Protein AF-A0AB37I4F8-F1 (afdb_monomer)

Organism: NCBI:txid1750

Nearest PDB structures (foldseek):
  7q3e-assembly1_A  TM=6.283E-01  e=2.398E+00  Mus musculus
  3blz-assembly1_D  TM=4.362E-01  e=8.608E-01  Shewanella baltica OS155
  3doa-assembly1_A  TM=5.244E-01  e=3.375E+00  Staphylococcus aureus subsp. aureus Mu50
  5yvf-assembly3_C  TM=4.827E-01  e=5.321E+00  Arabidopsis thaliana
  1fr5-assembly1_B  TM=3.998E-01  e=8.882E+00  Enterobacteria phage fr

Foldseek 3Di:
DDPPVVVVCVVCCVFWDQDPPPSWTPQQSVVVVCCVPPVCVQFVPKDWPQWDDQQNFIKTKIWGWDADPVRWIKTKMWIWTQDPNDIDIDMFIPDTNDPDTDVVSVVVSVVHHDDPDPPPPDPPPPPDDPDDD

Solvent-accessible surface area (backbone atoms only — not comparable to full-atom values): 8006 Å² total; per-residue (Å²): 135,81,75,67,66,62,60,70,51,51,81,40,54,92,74,36,59,55,41,92,87,75,63,44,62,46,43,58,53,40,43,54,52,39,36,76,64,47,35,38,72,78,20,78,68,37,41,79,67,53,70,52,65,44,51,84,40,64,25,14,32,33,36,30,55,49,68,48,98,86,68,50,33,23,21,32,39,43,36,38,33,65,55,95,94,39,82,44,82,48,78,48,65,21,57,85,65,30,83,56,55,56,66,69,65,62,54,48,47,74,65,41,72,82,68,95,63,77,77,83,78,69,75,69,78,65,87,80,65,100,68,83,129

pLDDT: mean 81.34, std 18.83, range [36.22, 98.06]

Radius of gyration: 17.97 Å; Cα contacts (8 Å, |Δi|>4): 193; chains: 1; bounding box: 47×45×39 Å

Mean predicted aligned error: 9.83 Å

Sequence (133 aa):
MDFLEGDALRKYSNHVKFDPYTGKLDVEAYMSVWVSQEGVRQYPDTEFLGSRYLGGELAAGASFTRKTDKGVSHACQWWIVWRDDIRWDFELCSAPDASVIAPELIAALDTVTWVDVPPSFRCSPALSSDINC

Secondary structure (DSSP, 8-state):
--THHHHHHHTTTTT--B-TTT--B-HHHHHHHHIIIIIHHH-TT-EEEEEEEETTEEEEEEEEEEE-TTS-EEEEEEEEEEETTEEEEEEEE-STT-SS--HHHHHHGGG----SS---------SS-----

Structure (mmCIF, N/CA/C/O backbone):
data_AF-A0AB37I4F8-F1
#
_entry.id   AF-A0AB37I4F8-F1
#
loop_
_atom_site.group_PDB
_atom_site.id
_atom_site.type_symbol
_atom_site.label_atom_id
_atom_site.label_alt_id
_atom_site.label_comp_id
_atom_site.label_asym_id
_atom_site.label_entity_id
_atom_site.label_seq_id
_atom_site.pdbx_PDB_ins_code
_atom_site.Cartn_x
_atom_site.Cartn_y
_atom_site.Cartn_z
_atom_site.occupancy
_atom_site.B_iso_or_equiv
_atom_site.auth_seq_id
_atom_site.auth_comp_id
_atom_site.auth_asym_id
_atom_site.auth_atom_id
_atom_site.pdbx_PDB_model_num
ATOM 1 N N . MET A 1 1 ? -3.502 9.638 -26.308 1.00 36.47 1 MET A N 1
ATOM 2 C CA . MET A 1 1 ? -2.610 9.763 -25.138 1.00 36.47 1 MET A CA 1
ATOM 3 C C . MET A 1 1 ? -3.294 10.744 -24.218 1.00 36.47 1 MET A C 1
ATOM 5 O O . MET A 1 1 ? -3.172 11.944 -24.432 1.00 36.47 1 MET A O 1
ATOM 9 N N . ASP A 1 2 ? -4.131 10.235 -23.320 1.00 36.22 2 ASP A N 1
ATOM 10 C CA . ASP A 1 2 ? -4.940 11.095 -22.464 1.00 36.22 2 ASP A CA 1
ATOM 11 C C . ASP A 1 2 ? -4.114 11.582 -21.275 1.00 36.22 2 ASP A C 1
ATOM 13 O O . ASP A 1 2 ? -3.504 10.819 -20.534 1.00 36.22 2 ASP A O 1
ATOM 17 N N . PHE A 1 3 ? -4.097 12.903 -21.152 1.00 37.84 3 PHE A N 1
ATOM 18 C CA . PHE A 1 3 ? -3.298 13.765 -20.284 1.00 37.84 3 PHE A CA 1
ATOM 19 C C . PHE A 1 3 ? -3.650 13.682 -18.780 1.00 37.84 3 PHE A C 1
ATOM 21 O O . PHE A 1 3 ? -3.289 14.576 -18.018 1.00 37.84 3 PHE A O 1
ATOM 28 N N . LEU A 1 4 ? -4.371 12.649 -18.331 1.00 36.69 4 LEU A N 1
ATOM 29 C CA . LEU A 1 4 ? -5.009 12.633 -17.006 1.00 36.69 4 LEU A CA 1
ATOM 30 C C . LEU A 1 4 ? -4.139 12.050 -15.875 1.00 36.69 4 LEU A C 1
ATOM 32 O O . LEU A 1 4 ? -4.335 12.426 -14.722 1.00 36.69 4 LEU A O 1
ATOM 36 N N . GLU A 1 5 ? -3.131 11.222 -16.165 1.00 47.97 5 GLU A N 1
ATOM 37 C CA . GLU A 1 5 ? -2.198 10.726 -15.129 1.00 47.97 5 GLU A CA 1
ATOM 38 C C . GLU A 1 5 ? -1.084 11.727 -14.792 1.00 47.97 5 GLU A C 1
ATOM 40 O O . GLU A 1 5 ? -0.607 11.783 -13.655 1.00 47.97 5 GLU A O 1
ATOM 45 N N . GLY A 1 6 ? -0.732 12.589 -15.752 1.00 46.12 6 GLY A N 1
ATOM 46 C CA . GLY A 1 6 ? 0.254 13.650 -15.556 1.00 46.12 6 GLY A CA 1
ATOM 47 C C . GLY A 1 6 ? -0.162 14.652 -14.478 1.00 46.12 6 GLY A C 1
ATOM 48 O O . GLY A 1 6 ? 0.672 15.049 -13.671 1.00 46.12 6 GLY A O 1
ATOM 49 N N . ASP A 1 7 ? -1.444 15.025 -14.403 1.00 47.62 7 ASP A N 1
ATOM 50 C CA . ASP A 1 7 ? -1.921 16.045 -13.458 1.00 47.62 7 ASP A CA 1
ATOM 51 C C . ASP A 1 7 ? -2.076 15.533 -12.013 1.00 47.62 7 ASP A C 1
ATOM 53 O O . ASP A 1 7 ? -1.831 16.292 -11.072 1.00 47.62 7 ASP A O 1
ATOM 57 N N . ALA A 1 8 ? -2.399 14.251 -11.800 1.00 51.81 8 ALA A N 1
ATOM 58 C CA . ALA A 1 8 ? -2.496 13.681 -10.450 1.00 51.81 8 ALA A CA 1
ATOM 59 C C . ALA A 1 8 ? -1.118 13.566 -9.772 1.00 51.81 8 ALA A C 1
ATOM 61 O O . ALA A 1 8 ? -0.977 13.849 -8.581 1.00 51.81 8 ALA A O 1
ATOM 62 N N . LEU A 1 9 ? -0.083 13.212 -10.542 1.00 52.41 9 LEU A N 1
ATOM 63 C CA . LEU A 1 9 ? 1.298 13.124 -10.056 1.00 52.41 9 LEU A CA 1
ATOM 64 C C . LEU A 1 9 ? 1.992 14.492 -10.016 1.00 52.41 9 LEU A C 1
ATOM 66 O O . LEU A 1 9 ? 2.908 14.694 -9.216 1.00 52.41 9 LEU A O 1
ATOM 70 N N . ARG A 1 10 ? 1.521 15.472 -10.801 1.00 52.47 10 ARG A N 1
ATOM 71 C CA . ARG A 1 10 ? 2.040 16.850 -10.802 1.00 52.47 10 ARG A CA 1
ATOM 72 C C . ARG A 1 10 ? 1.927 17.539 -9.445 1.00 52.47 10 ARG A C 1
ATOM 74 O O . ARG A 1 10 ? 2.776 18.365 -9.122 1.00 52.47 10 ARG A O 1
ATOM 81 N N . LYS A 1 11 ? 0.953 17.170 -8.606 1.00 55.28 11 LYS A N 1
ATOM 82 C CA . LYS A 1 11 ? 0.870 17.659 -7.217 1.00 55.28 11 LYS A CA 1
ATOM 83 C C . LYS A 1 11 ? 2.138 17.341 -6.409 1.00 55.28 11 LYS A C 1
ATOM 85 O O . LYS A 1 11 ? 2.509 18.118 -5.533 1.00 55.28 11 LYS A O 1
ATOM 90 N N . TYR A 1 12 ? 2.833 16.257 -6.751 1.00 54.84 12 TYR A N 1
ATOM 91 C CA . TYR A 1 12 ? 4.066 15.828 -6.099 1.00 54.84 12 TYR A CA 1
ATOM 92 C C . TYR A 1 12 ? 5.321 16.077 -6.933 1.00 54.84 12 TYR A C 1
ATOM 94 O O . TYR A 1 12 ? 6.398 15.699 -6.490 1.00 54.84 12 TYR A O 1
ATOM 102 N N . SER A 1 13 ? 5.246 16.744 -8.092 1.00 56.97 13 SER A N 1
ATOM 103 C CA . SER A 1 13 ? 6.395 16.900 -9.007 1.00 56.97 13 SER A CA 1
ATOM 104 C C . SER A 1 13 ? 7.602 17.619 -8.392 1.00 56.97 13 SER A C 1
ATOM 106 O O . SER A 1 13 ? 8.721 17.493 -8.881 1.00 56.97 13 SER A O 1
ATOM 108 N N . ASN A 1 14 ? 7.388 18.387 -7.319 1.00 56.16 14 ASN A N 1
ATOM 109 C CA . ASN A 1 14 ? 8.457 19.061 -6.577 1.00 56.16 14 ASN A CA 1
ATOM 110 C C . ASN A 1 14 ? 9.155 18.144 -5.554 1.00 56.16 14 ASN A C 1
ATOM 112 O O . ASN A 1 14 ? 10.213 18.501 -5.039 1.00 56.16 14 ASN A O 1
ATOM 116 N N . HIS A 1 15 ? 8.569 16.985 -5.251 1.00 55.97 15 HIS A N 1
ATOM 117 C CA . HIS A 1 15 ? 9.002 16.065 -4.195 1.00 55.97 15 HIS A CA 1
ATOM 118 C C . HIS A 1 15 ? 9.284 14.649 -4.702 1.00 55.97 15 HIS A C 1
ATOM 120 O O . HIS A 1 15 ? 10.077 13.933 -4.100 1.00 55.97 15 HIS A O 1
ATOM 126 N N . VAL A 1 16 ? 8.671 14.266 -5.817 1.00 62.94 16 VAL A N 1
ATOM 127 C CA . VAL A 1 16 ? 8.770 12.948 -6.423 1.00 62.94 16 VAL A CA 1
ATOM 128 C C . VAL A 1 16 ? 9.254 13.139 -7.848 1.00 62.94 16 VAL A C 1
ATOM 130 O O . VAL A 1 16 ? 8.637 13.850 -8.643 1.00 62.94 16 VAL A O 1
ATOM 133 N N . LYS A 1 17 ? 10.408 12.548 -8.147 1.00 63.94 17 LYS A N 1
ATOM 134 C CA . LYS A 1 17 ? 11.025 12.616 -9.466 1.00 63.94 17 LYS A CA 1
ATOM 135 C C . LYS A 1 17 ? 10.808 11.288 -10.166 1.00 63.94 17 LYS A C 1
ATOM 137 O O . LYS A 1 17 ? 10.991 10.234 -9.565 1.00 63.94 17 LYS A O 1
ATOM 142 N N . PHE A 1 18 ? 10.453 11.364 -11.440 1.00 66.94 18 PHE A N 1
ATOM 143 C CA . PHE A 1 18 ? 10.668 10.240 -12.332 1.00 66.94 18 PHE A CA 1
ATOM 144 C C . PHE A 1 18 ? 12.167 10.091 -12.541 1.00 66.94 18 PHE A C 1
ATOM 146 O O . PHE A 1 18 ? 12.882 11.089 -12.704 1.00 66.94 18 PHE A O 1
ATOM 153 N N . ASP A 1 19 ? 12.641 8.854 -12.514 1.00 66.50 19 ASP A N 1
ATOM 154 C CA . ASP A 1 19 ? 14.003 8.558 -12.904 1.00 66.50 19 ASP A CA 1
ATOM 155 C C . ASP A 1 19 ? 14.216 9.049 -14.352 1.00 66.50 19 ASP A C 1
ATOM 157 O O . ASP A 1 19 ? 13.445 8.698 -15.250 1.00 66.50 19 ASP A O 1
ATOM 161 N N . PRO A 1 20 ? 15.229 9.894 -14.604 1.00 62.16 20 PRO A N 1
ATOM 162 C CA . PRO A 1 20 ? 15.387 10.562 -15.893 1.00 62.16 20 PRO A CA 1
ATOM 163 C C . PRO A 1 20 ? 15.841 9.620 -17.017 1.00 62.16 20 PRO A C 1
ATOM 165 O O . PRO A 1 20 ? 15.814 10.020 -18.179 1.00 62.16 20 PRO A O 1
ATOM 168 N N . TYR A 1 21 ? 16.277 8.401 -16.691 1.00 62.34 21 TYR A N 1
ATOM 169 C CA . TYR A 1 21 ? 16.774 7.419 -17.655 1.00 62.34 21 TYR A CA 1
ATOM 170 C C . TYR A 1 21 ? 15.735 6.351 -17.992 1.00 62.34 21 TYR A C 1
ATOM 172 O O . TYR A 1 21 ? 15.702 5.855 -19.115 1.00 62.34 21 TYR A O 1
ATOM 180 N N . THR A 1 22 ? 14.893 5.996 -17.028 1.00 69.94 22 THR A N 1
ATOM 181 C CA . THR A 1 22 ? 13.905 4.919 -17.129 1.00 69.94 22 THR A CA 1
ATOM 182 C C . THR A 1 22 ? 12.471 5.427 -17.169 1.00 69.94 22 THR A C 1
ATOM 184 O O . THR A 1 22 ? 11.582 4.651 -17.495 1.00 69.94 22 THR A O 1
ATOM 187 N N . GLY A 1 23 ? 12.223 6.693 -16.819 1.00 70.88 23 GLY A N 1
ATOM 188 C CA . GLY A 1 23 ? 10.874 7.248 -16.700 1.00 70.88 23 GLY A CA 1
ATOM 189 C C . GLY A 1 23 ? 10.066 6.664 -15.538 1.00 70.88 23 GLY A C 1
ATOM 190 O O . GLY A 1 23 ? 8.894 6.998 -15.392 1.00 70.88 23 GLY A O 1
ATOM 191 N N . LYS A 1 24 ? 10.663 5.806 -14.697 1.00 75.00 24 LYS A N 1
ATOM 192 C CA . LYS A 1 24 ? 9.963 5.146 -13.592 1.00 75.00 24 LYS A CA 1
ATOM 193 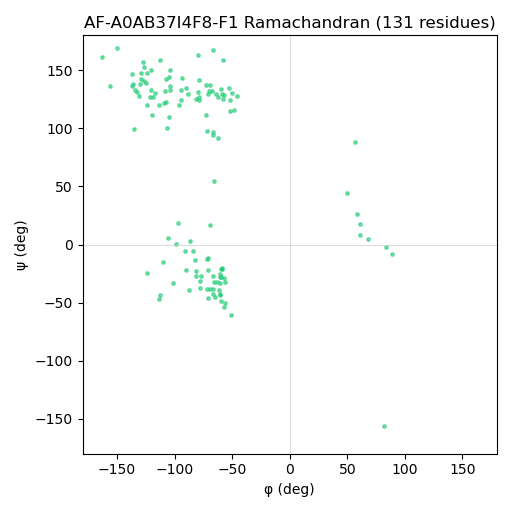C C . LYS A 1 24 ? 9.797 6.074 -12.395 1.00 75.00 24 LYS A C 1
ATOM 195 O O . LYS A 1 24 ? 10.703 6.832 -12.047 1.00 75.00 24 LYS A O 1
ATOM 200 N N . LEU A 1 25 ? 8.640 5.989 -11.746 1.00 83.00 25 LEU A N 1
ATOM 201 C CA . LEU A 1 25 ? 8.387 6.649 -10.471 1.00 83.00 25 LEU A CA 1
ATOM 202 C C . LEU A 1 2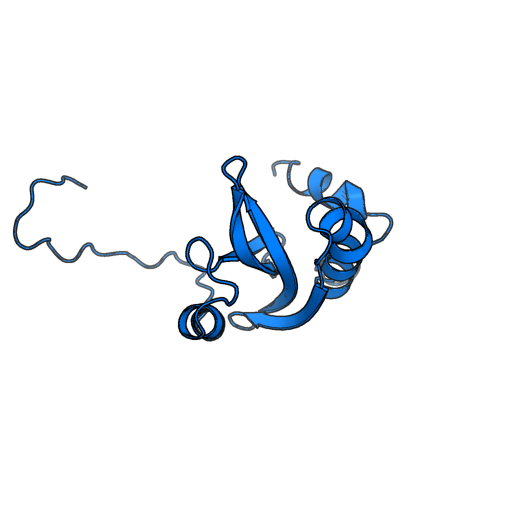5 ? 9.206 5.976 -9.362 1.00 83.00 25 LEU A C 1
ATOM 204 O O . LEU A 1 25 ? 9.153 4.755 -9.211 1.00 83.00 25 LEU A O 1
ATOM 208 N N . ASP A 1 26 ? 9.901 6.764 -8.543 1.00 87.12 26 ASP A N 1
ATOM 209 C CA . ASP A 1 26 ? 10.396 6.279 -7.254 1.00 87.12 26 ASP A CA 1
ATOM 210 C C . ASP A 1 26 ? 9.203 6.112 -6.297 1.00 87.12 26 ASP A C 1
ATOM 212 O O . ASP A 1 26 ? 8.693 7.078 -5.717 1.00 87.12 26 ASP A O 1
ATOM 216 N N . VAL A 1 27 ? 8.717 4.874 -6.192 1.00 89.81 27 VAL A N 1
ATOM 217 C CA . VAL A 1 27 ? 7.535 4.529 -5.394 1.00 89.81 27 VAL A CA 1
ATOM 218 C C . VAL A 1 27 ? 7.757 4.747 -3.896 1.00 89.81 27 VAL A C 1
ATOM 220 O O . VAL A 1 27 ? 6.823 5.139 -3.198 1.00 89.81 27 VAL A O 1
ATOM 223 N N . GLU A 1 28 ? 8.978 4.561 -3.387 1.00 92.00 28 GLU A N 1
ATOM 224 C CA . GLU A 1 28 ? 9.283 4.792 -1.971 1.00 92.00 28 GLU A CA 1
ATOM 225 C C . GLU A 1 28 ? 9.269 6.284 -1.652 1.00 92.00 28 GLU A C 1
ATOM 227 O O . GLU A 1 28 ? 8.627 6.704 -0.685 1.00 92.00 28 GLU A O 1
ATOM 232 N N . ALA A 1 29 ? 9.916 7.099 -2.491 1.00 89.06 29 ALA A N 1
ATOM 233 C CA . ALA A 1 29 ? 9.887 8.549 -2.351 1.00 89.06 29 ALA A CA 1
ATOM 234 C C . ALA A 1 29 ? 8.455 9.084 -2.462 1.00 89.06 29 ALA A C 1
ATOM 236 O O . ALA A 1 29 ? 8.044 9.911 -1.645 1.00 89.06 29 ALA A O 1
ATOM 237 N N . TYR A 1 30 ? 7.671 8.576 -3.420 1.00 89.06 30 TYR A N 1
ATOM 238 C CA . TYR A 1 30 ? 6.256 8.920 -3.536 1.00 89.06 30 TYR A CA 1
ATOM 239 C C . TYR A 1 30 ? 5.489 8.606 -2.255 1.00 89.06 30 TYR A C 1
ATOM 241 O O . TYR A 1 30 ? 4.823 9.485 -1.707 1.00 89.06 30 TYR A O 1
ATOM 249 N N . MET A 1 31 ? 5.582 7.369 -1.765 1.00 93.06 31 MET A N 1
ATOM 250 C CA . MET A 1 31 ? 4.795 6.936 -0.617 1.00 93.06 31 MET A CA 1
ATOM 251 C C . MET A 1 31 ? 5.221 7.667 0.660 1.00 93.06 31 MET A C 1
ATOM 253 O O . MET A 1 31 ? 4.368 8.099 1.427 1.00 93.06 31 MET A O 1
ATOM 257 N N . SER A 1 32 ? 6.517 7.912 0.857 1.00 91.81 32 SER A N 1
ATOM 258 C CA . SER A 1 32 ? 7.024 8.714 1.978 1.00 91.81 32 SER A CA 1
ATOM 259 C C . SER A 1 32 ? 6.477 10.153 1.965 1.00 91.81 32 SER A C 1
ATOM 261 O O . SER A 1 32 ? 6.024 10.683 2.988 1.00 91.81 32 SER A O 1
ATOM 263 N N . VAL A 1 33 ? 6.430 10.785 0.787 1.00 90.12 33 VAL A N 1
ATOM 264 C CA . VAL A 1 33 ? 5.825 12.116 0.616 1.00 90.12 33 VAL A CA 1
ATOM 265 C C . VAL A 1 33 ? 4.324 12.069 0.889 1.00 90.12 33 VAL A C 1
ATOM 267 O O . VAL A 1 33 ? 3.815 12.918 1.621 1.00 90.12 33 VAL A O 1
ATOM 270 N N . TRP A 1 34 ? 3.619 11.070 0.358 1.00 91.62 34 TRP A N 1
ATOM 271 C CA . TRP A 1 34 ? 2.192 10.910 0.610 1.00 91.62 34 TRP A CA 1
ATOM 272 C C . TRP A 1 34 ? 1.897 10.729 2.101 1.00 91.62 34 TRP A C 1
ATOM 274 O O . TRP A 1 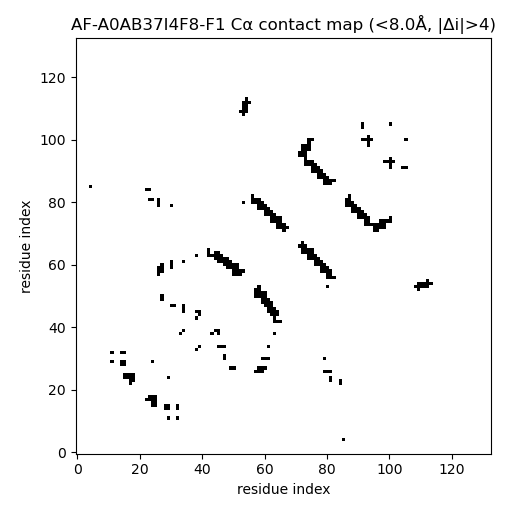34 ? 1.061 11.458 2.632 1.00 91.62 34 TRP A O 1
ATOM 284 N N . VAL A 1 35 ? 2.618 9.842 2.799 1.00 93.56 35 VAL A N 1
ATOM 285 C CA . VAL A 1 35 ? 2.466 9.619 4.246 1.00 93.56 35 VAL A CA 1
ATOM 286 C C . VAL A 1 35 ? 2.651 10.932 5.003 1.00 93.56 35 VAL A C 1
ATOM 288 O O . VAL A 1 35 ? 1.781 11.307 5.784 1.00 93.56 35 VAL A O 1
ATOM 291 N N . SER A 1 36 ? 3.732 11.670 4.731 1.00 90.56 36 SER A N 1
ATOM 292 C CA . SER A 1 36 ? 4.078 12.893 5.474 1.00 90.56 36 SER A CA 1
ATOM 293 C C . SER A 1 36 ? 3.162 14.094 5.213 1.00 90.56 36 SER A C 1
ATOM 295 O O . SER A 1 36 ? 3.105 15.005 6.042 1.00 90.56 36 SER A O 1
ATOM 297 N N . GLN A 1 37 ? 2.448 14.127 4.084 1.00 88.44 37 GLN A N 1
ATOM 298 C CA . GLN A 1 37 ? 1.624 15.279 3.704 1.00 88.44 37 GLN A CA 1
ATOM 299 C C . GLN A 1 37 ? 0.126 14.995 3.722 1.00 88.44 37 GLN A C 1
ATOM 301 O O . GLN A 1 37 ? -0.643 15.842 4.172 1.00 88.44 37 GLN A O 1
ATOM 306 N N . GLU A 1 38 ? -0.302 13.848 3.208 1.00 89.00 38 GLU A N 1
ATOM 307 C CA . GLU A 1 38 ? -1.710 13.545 2.943 1.00 89.00 38 GLU A CA 1
ATOM 308 C C . GLU A 1 38 ? -2.230 12.436 3.831 1.00 89.00 38 GLU A C 1
ATOM 310 O O . GLU A 1 38 ? -3.265 12.628 4.468 1.00 89.00 38 GLU A O 1
ATOM 315 N N . GLY A 1 39 ? -1.475 11.342 3.942 1.00 90.06 39 GLY A N 1
ATOM 316 C CA . GLY A 1 39 ? -1.785 10.223 4.817 1.00 90.06 39 GLY A CA 1
ATOM 317 C C . GLY A 1 39 ? -2.073 10.707 6.230 1.00 90.0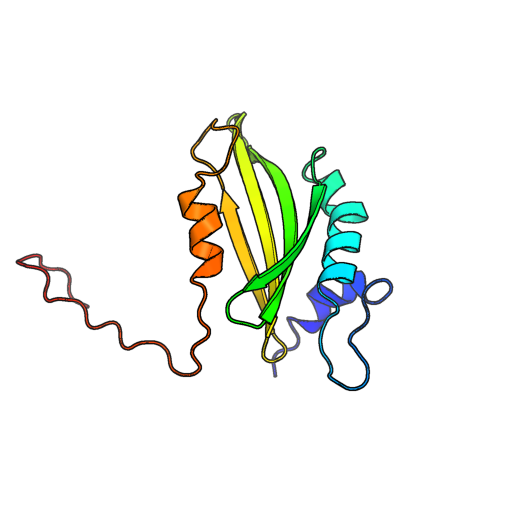6 39 GLY A C 1
ATOM 318 O O . GLY A 1 39 ? -3.209 10.620 6.676 1.00 90.06 39 GLY A O 1
ATOM 319 N N . VAL A 1 40 ? -1.112 11.367 6.885 1.00 91.88 40 VAL A N 1
ATOM 320 C CA . VAL A 1 40 ? -1.297 11.902 8.251 1.00 91.88 40 VAL A CA 1
ATOM 321 C C . VAL A 1 40 ? -2.418 12.941 8.390 1.00 91.88 40 VAL A C 1
ATOM 323 O O . VAL A 1 40 ? -2.960 13.112 9.481 1.00 91.88 40 VAL A O 1
ATOM 326 N N . ARG A 1 41 ? -2.784 13.657 7.316 1.00 91.81 41 ARG A N 1
ATOM 327 C CA . ARG A 1 41 ? -3.903 14.619 7.352 1.00 91.81 41 ARG A CA 1
ATOM 328 C C . ARG A 1 41 ? -5.254 13.919 7.287 1.00 91.81 41 ARG A C 1
ATOM 330 O O . ARG A 1 41 ? -6.202 14.392 7.906 1.00 91.81 41 ARG A O 1
ATOM 337 N N . GLN A 1 42 ? -5.345 12.845 6.510 1.00 91.75 42 GLN A N 1
ATOM 338 C CA . GLN A 1 42 ? -6.579 12.098 6.294 1.00 91.75 42 GLN A CA 1
ATOM 339 C C . GLN A 1 42 ? -6.788 11.015 7.360 1.00 91.75 42 GLN A C 1
ATOM 341 O O . GLN A 1 42 ? -7.905 10.820 7.835 1.00 91.75 42 GLN A O 1
ATOM 346 N N . TYR A 1 43 ? -5.706 10.353 7.760 1.00 95.25 43 TYR A N 1
ATOM 347 C CA . TYR A 1 43 ? -5.654 9.278 8.739 1.00 95.25 43 TYR A CA 1
ATOM 348 C C . TYR A 1 43 ? -4.469 9.536 9.690 1.00 95.25 43 TYR A C 1
ATOM 350 O O . TYR A 1 43 ? -3.315 9.284 9.332 1.00 95.25 43 TYR A O 1
ATOM 358 N N . PRO A 1 44 ? -4.716 10.084 10.895 1.00 93.81 44 PRO A N 1
ATOM 359 C CA . PRO A 1 44 ? -3.654 10.537 11.800 1.00 93.81 44 PRO A CA 1
ATOM 360 C C . PRO A 1 44 ? -2.645 9.465 12.229 1.00 93.81 44 PRO A C 1
ATOM 362 O O . PRO A 1 44 ? -1.554 9.810 12.671 1.00 93.81 44 PRO A O 1
ATOM 365 N N . ASP A 1 45 ? -3.007 8.189 12.115 1.00 96.69 45 ASP A N 1
ATOM 366 C CA . ASP A 1 45 ? -2.178 7.026 12.429 1.00 96.69 45 ASP A CA 1
ATOM 367 C C . ASP A 1 45 ? -1.484 6.430 11.193 1.00 96.69 45 ASP A C 1
ATOM 369 O O . ASP A 1 45 ? -1.081 5.270 11.211 1.00 96.69 45 ASP A O 1
ATOM 373 N N . THR A 1 46 ? -1.372 7.193 10.101 1.00 97.81 46 THR A N 1
ATOM 374 C CA . THR A 1 46 ? -0.687 6.705 8.902 1.0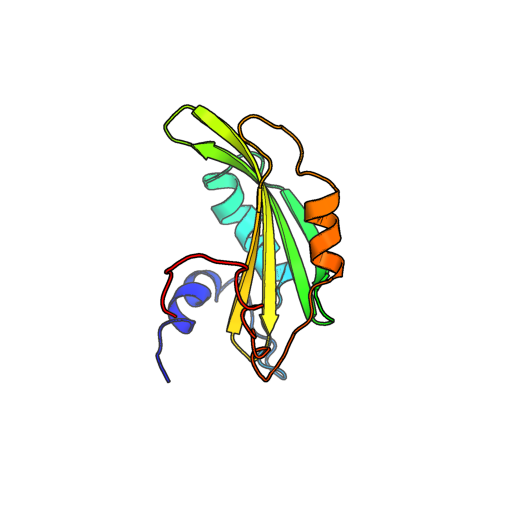0 97.81 46 THR A CA 1
ATOM 375 C C . THR A 1 46 ? 0.790 6.447 9.179 1.00 97.81 46 THR A C 1
ATOM 377 O O . THR A 1 46 ? 1.510 7.343 9.621 1.00 97.81 46 THR A O 1
ATOM 380 N N . GLU A 1 47 ? 1.267 5.264 8.803 1.00 97.38 47 GLU A N 1
ATOM 381 C CA . GLU A 1 47 ? 2.667 4.863 8.922 1.00 97.38 47 GLU A CA 1
ATOM 382 C C . GLU A 1 47 ? 3.198 4.311 7.599 1.00 97.38 47 GLU A C 1
ATOM 384 O O . GLU A 1 47 ? 2.497 3.613 6.866 1.00 97.38 47 GLU A O 1
ATOM 389 N N . PHE A 1 48 ? 4.459 4.619 7.288 1.00 97.06 48 PHE A N 1
ATOM 390 C CA . PHE A 1 48 ? 5.140 4.071 6.119 1.00 97.06 48 PHE A CA 1
ATOM 391 C C . PHE A 1 48 ? 5.615 2.642 6.404 1.00 97.06 48 PHE A C 1
ATOM 393 O O . PHE A 1 48 ? 6.328 2.407 7.377 1.00 97.06 48 PHE A O 1
ATOM 400 N N . LEU A 1 49 ? 5.254 1.697 5.535 1.00 97.00 49 LEU A N 1
ATOM 401 C CA . LEU A 1 49 ? 5.578 0.272 5.684 1.00 97.00 49 LEU A CA 1
ATOM 402 C C . LEU A 1 49 ? 6.894 -0.128 5.007 1.00 97.00 49 LEU A C 1
ATOM 404 O O . LEU A 1 49 ? 7.322 -1.274 5.136 1.00 97.00 49 LEU A O 1
ATOM 408 N N . GLY A 1 50 ? 7.530 0.791 4.280 1.00 95.88 50 GLY A N 1
ATOM 409 C CA . GLY A 1 50 ? 8.668 0.477 3.422 1.00 95.88 50 GLY A CA 1
ATOM 410 C C . GLY A 1 50 ? 8.229 -0.084 2.072 1.00 95.88 50 GLY A C 1
ATOM 411 O O . GLY A 1 50 ? 7.111 0.166 1.603 1.00 95.88 50 GLY A O 1
ATOM 412 N N . SER A 1 51 ? 9.126 -0.837 1.441 1.00 95.50 51 SER A N 1
ATOM 413 C CA . SER A 1 51 ? 8.898 -1.464 0.144 1.00 95.50 51 SER A CA 1
ATOM 414 C C . SER A 1 51 ? 8.832 -2.984 0.197 1.00 95.50 51 SER A C 1
ATOM 416 O O . SER A 1 51 ? 9.318 -3.639 1.120 1.00 95.50 51 SER A O 1
ATOM 418 N N . ARG A 1 52 ? 8.208 -3.552 -0.835 1.00 95.12 52 ARG A N 1
ATOM 419 C CA . ARG A 1 52 ? 8.203 -4.987 -1.129 1.00 95.12 52 ARG A CA 1
ATOM 420 C C . ARG A 1 52 ? 8.078 -5.207 -2.631 1.00 95.12 52 ARG A C 1
ATOM 422 O O . ARG A 1 52 ? 7.753 -4.280 -3.363 1.00 95.12 52 ARG A O 1
ATOM 429 N N . TYR A 1 53 ? 8.271 -6.437 -3.088 1.00 94.81 53 TYR A N 1
ATOM 430 C CA . TYR A 1 53 ? 7.987 -6.797 -4.475 1.00 94.81 53 TYR A CA 1
ATOM 431 C C . TYR A 1 53 ? 6.579 -7.375 -4.609 1.00 94.81 53 TYR A C 1
ATOM 433 O O . TYR A 1 53 ? 6.206 -8.259 -3.840 1.00 94.81 53 TYR A O 1
ATOM 441 N N . LEU A 1 54 ? 5.824 -6.899 -5.600 1.00 95.38 54 LEU A N 1
ATOM 442 C CA . LEU A 1 54 ? 4.522 -7.435 -6.001 1.00 95.38 54 LEU A CA 1
ATOM 443 C C . LEU A 1 54 ? 4.622 -7.892 -7.457 1.00 95.38 54 LEU A C 1
ATOM 445 O O . LEU A 1 54 ? 4.826 -7.080 -8.360 1.00 95.38 54 LEU A O 1
ATOM 449 N N . GLY A 1 55 ? 4.560 -9.204 -7.690 1.00 92.88 55 GLY A N 1
ATOM 450 C CA . GLY A 1 55 ? 4.741 -9.781 -9.028 1.00 92.88 55 GLY A CA 1
ATOM 451 C C . GLY A 1 55 ? 6.080 -9.446 -9.695 1.00 92.88 55 GLY A C 1
ATOM 452 O O . GLY A 1 55 ? 6.154 -9.415 -10.917 1.00 92.88 55 GLY A O 1
ATOM 453 N N . GLY A 1 56 ? 7.126 -9.174 -8.908 1.00 92.19 56 GLY A N 1
ATOM 454 C CA . GLY A 1 56 ? 8.454 -8.783 -9.401 1.00 92.19 56 GLY A CA 1
ATOM 455 C C . GLY A 1 56 ? 8.658 -7.277 -9.597 1.00 92.19 56 GLY A C 1
ATOM 456 O O . GLY A 1 56 ? 9.796 -6.854 -9.784 1.00 92.19 56 GLY A O 1
ATOM 457 N N . GLU A 1 57 ? 7.609 -6.461 -9.475 1.00 92.62 57 GLU A N 1
ATOM 458 C CA . GLU A 1 57 ? 7.712 -4.998 -9.510 1.00 92.62 57 GLU A CA 1
ATOM 459 C C . GLU A 1 57 ? 7.842 -4.426 -8.097 1.00 92.62 57 GLU A C 1
ATOM 461 O O . GLU A 1 57 ? 7.247 -4.942 -7.146 1.00 92.62 57 GLU A O 1
ATOM 466 N N . LEU A 1 58 ? 8.637 -3.363 -7.948 1.00 93.75 58 LEU A N 1
ATOM 467 C CA . LEU A 1 58 ? 8.819 -2.699 -6.660 1.00 93.75 58 LEU A CA 1
ATOM 468 C C . LEU A 1 58 ? 7.540 -1.949 -6.274 1.00 93.75 58 LEU A C 1
ATOM 470 O O . LEU A 1 58 ? 7.005 -1.156 -7.052 1.00 93.75 58 LEU A O 1
ATOM 474 N N . ALA A 1 59 ? 7.088 -2.185 -5.050 1.00 95.75 59 ALA A N 1
ATOM 475 C CA . ALA A 1 59 ? 5.944 -1.545 -4.434 1.00 95.75 59 ALA A CA 1
ATOM 476 C C . ALA A 1 59 ? 6.361 -0.817 -3.158 1.00 95.75 59 ALA A C 1
ATOM 478 O O . ALA A 1 59 ? 7.256 -1.281 -2.453 1.00 95.75 59 ALA A O 1
ATOM 479 N N . ALA A 1 60 ? 5.663 0.261 -2.813 1.00 96.75 60 ALA A N 1
ATOM 480 C CA . ALA A 1 60 ? 5.817 0.945 -1.530 1.00 96.75 60 ALA A CA 1
ATOM 481 C C . ALA A 1 60 ? 4.462 1.078 -0.837 1.00 96.75 60 ALA A C 1
ATOM 483 O O . ALA A 1 60 ? 3.452 1.310 -1.505 1.00 96.75 60 ALA A O 1
ATOM 484 N N . GLY A 1 61 ? 4.439 0.901 0.485 1.00 97.50 61 GLY A N 1
ATOM 485 C CA . GLY A 1 61 ? 3.196 0.767 1.239 1.00 97.50 61 GLY A CA 1
ATOM 486 C C . GLY A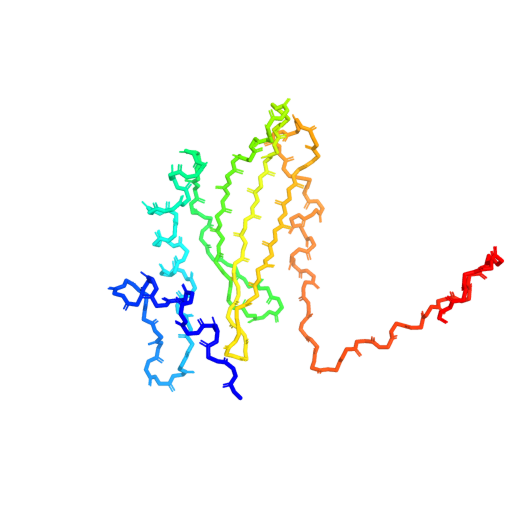 1 61 ? 3.065 1.712 2.422 1.00 97.50 61 GLY A C 1
ATOM 487 O O . GLY A 1 61 ? 4.057 2.151 3.001 1.00 97.50 61 GLY A O 1
ATOM 488 N N . ALA A 1 62 ? 1.826 1.968 2.821 1.00 97.94 62 ALA A N 1
ATOM 489 C CA . ALA A 1 62 ? 1.486 2.637 4.067 1.00 97.94 62 ALA A CA 1
ATOM 490 C C . ALA A 1 62 ? 0.314 1.937 4.761 1.00 97.94 62 ALA A C 1
ATOM 492 O O . ALA A 1 62 ? -0.584 1.421 4.095 1.00 97.94 62 ALA A O 1
ATOM 493 N N . SER A 1 63 ? 0.307 1.932 6.092 1.00 97.88 63 SER A N 1
ATOM 494 C CA . SER A 1 63 ? -0.826 1.494 6.913 1.00 97.88 63 SER A CA 1
ATOM 495 C C . SER A 1 63 ? -1.555 2.685 7.505 1.00 97.88 63 SER A C 1
ATOM 497 O O . SER A 1 63 ? -0.929 3.705 7.768 1.00 97.88 63 SER A O 1
ATOM 499 N N . PHE A 1 64 ? -2.857 2.552 7.735 1.00 97.69 64 PHE A N 1
ATOM 500 C CA . PHE A 1 64 ? -3.681 3.570 8.387 1.00 97.69 64 PHE A CA 1
ATOM 501 C C . PHE A 1 64 ? -5.006 2.976 8.875 1.00 97.69 64 PHE A C 1
ATOM 503 O O . PHE A 1 64 ? -5.463 1.947 8.368 1.00 97.69 64 PHE A O 1
ATOM 510 N N . THR A 1 65 ? -5.677 3.655 9.806 1.00 97.69 65 THR A N 1
ATOM 511 C CA . THR A 1 65 ? -7.050 3.322 10.195 1.00 97.69 65 THR A CA 1
ATOM 512 C C . THR A 1 65 ? -8.048 4.195 9.442 1.00 97.69 65 THR A C 1
ATOM 514 O O . THR A 1 65 ? -8.089 5.417 9.600 1.00 97.69 65 THR A O 1
ATOM 517 N N . ARG A 1 66 ? -8.937 3.568 8.666 1.00 96.06 66 ARG A N 1
ATOM 518 C CA . ARG A 1 66 ? -10.066 4.246 8.017 1.00 96.06 66 ARG A CA 1
ATOM 519 C C . ARG A 1 66 ? -11.314 4.133 8.884 1.00 96.06 66 ARG A C 1
ATOM 521 O O . ARG A 1 66 ? -11.771 3.032 9.179 1.00 96.06 66 ARG A O 1
ATOM 528 N N . LYS A 1 67 ? -11.917 5.272 9.224 1.00 95.19 67 LYS A N 1
ATOM 529 C CA . LYS A 1 67 ? -13.253 5.329 9.834 1.00 95.19 67 LYS A CA 1
ATOM 530 C C . LYS A 1 67 ? -14.281 5.771 8.805 1.00 95.19 67 LYS A C 1
ATOM 532 O O . LYS A 1 67 ? -14.058 6.732 8.077 1.00 95.19 67 LYS A O 1
ATOM 537 N N . THR A 1 68 ? -15.400 5.064 8.752 1.00 92.25 68 THR A N 1
ATOM 538 C CA . THR A 1 68 ? -16.561 5.461 7.947 1.00 92.25 68 THR A CA 1
ATOM 539 C C . THR A 1 68 ? -17.371 6.541 8.665 1.00 92.25 68 THR A C 1
ATOM 541 O O . THR A 1 68 ? -17.293 6.674 9.887 1.00 92.25 68 THR A O 1
ATOM 544 N N . ASP A 1 69 ? -18.242 7.242 7.937 1.00 92.44 69 ASP A N 1
ATOM 545 C CA . ASP A 1 69 ? -19.162 8.239 8.512 1.00 92.44 69 ASP A CA 1
ATOM 546 C C . ASP A 1 69 ? -20.101 7.657 9.584 1.00 92.44 69 ASP A C 1
ATOM 548 O O . ASP A 1 69 ? -20.625 8.378 10.430 1.00 92.44 69 ASP A O 1
ATOM 552 N N . LYS A 1 70 ? -20.310 6.334 9.571 1.00 92.31 70 LYS A N 1
ATOM 553 C CA . LYS A 1 70 ? -21.116 5.605 10.563 1.00 92.31 70 LYS A CA 1
ATOM 554 C C . LYS A 1 70 ? -20.314 5.180 11.798 1.00 92.31 70 LYS A C 1
ATOM 556 O O . LYS A 1 70 ? -20.853 4.490 12.657 1.00 92.31 70 LYS A O 1
ATOM 561 N N . GLY A 1 71 ? -19.037 5.552 11.882 1.00 93.88 71 GLY A N 1
ATOM 562 C CA . GLY A 1 71 ? -18.146 5.224 12.994 1.00 93.88 71 GLY A CA 1
ATOM 563 C C . GLY A 1 71 ? -17.483 3.846 12.917 1.00 93.88 71 GLY A C 1
ATOM 564 O O . GLY A 1 71 ? -16.657 3.555 13.776 1.00 93.88 71 GLY A O 1
ATOM 565 N N . VAL A 1 72 ? -17.789 3.031 11.897 1.00 96.12 72 VAL A N 1
ATOM 566 C CA . VAL A 1 72 ? -17.140 1.723 11.680 1.00 96.12 72 VAL A CA 1
ATOM 567 C C . VAL A 1 72 ? -15.678 1.930 11.308 1.00 96.12 72 VAL A C 1
ATOM 569 O O . VAL A 1 72 ? -15.384 2.745 10.428 1.00 96.12 72 VAL A O 1
ATOM 572 N N . SER A 1 73 ? -14.786 1.191 11.961 1.00 96.75 73 SER A N 1
ATOM 573 C CA . SER A 1 73 ? -13.337 1.296 11.791 1.00 96.75 73 SER A CA 1
ATOM 574 C C . SER A 1 73 ? -12.771 0.134 10.975 1.00 96.75 73 SER A C 1
ATOM 576 O O . SER A 1 73 ? -13.203 -0.999 11.134 1.00 96.75 73 SER A O 1
ATOM 578 N N . HIS A 1 74 ? -11.763 0.396 10.147 1.00 97.75 74 HIS A N 1
ATOM 579 C CA . HIS A 1 74 ? -11.014 -0.615 9.402 1.00 97.75 74 HIS A CA 1
ATOM 580 C C . HIS A 1 74 ? -9.518 -0.330 9.511 1.00 97.75 74 HIS A C 1
ATOM 582 O O . HIS A 1 74 ? -9.093 0.804 9.294 1.00 97.75 74 HIS A O 1
ATOM 588 N N . ALA A 1 75 ? -8.720 -1.352 9.803 1.00 98.06 75 ALA A N 1
ATOM 589 C CA . ALA A 1 75 ? -7.278 -1.300 9.603 1.00 98.06 75 ALA A CA 1
ATOM 590 C C . ALA A 1 75 ? -7.000 -1.534 8.118 1.00 98.06 75 ALA A C 1
ATOM 592 O O . ALA A 1 75 ? -7.450 -2.542 7.571 1.00 98.06 75 ALA A O 1
ATOM 593 N N . CYS A 1 76 ? -6.289 -0.618 7.468 1.00 97.88 76 CYS A N 1
ATOM 594 C CA . CYS A 1 76 ? -6.018 -0.678 6.040 1.00 97.88 76 CYS A CA 1
ATOM 595 C C . CYS A 1 76 ? -4.519 -0.574 5.736 1.00 97.88 76 CYS A C 1
ATOM 597 O O . CYS A 1 76 ? -3.744 0.014 6.491 1.00 97.88 76 CYS A O 1
ATOM 599 N N . GLN A 1 77 ? -4.124 -1.155 4.607 1.00 97.50 77 GLN A N 1
ATOM 600 C CA . GLN A 1 77 ? -2.849 -0.926 3.945 1.00 97.50 77 GLN A CA 1
ATOM 601 C C . GLN A 1 77 ? -3.108 -0.490 2.510 1.00 97.50 77 GLN A C 1
ATOM 603 O O . GLN A 1 77 ? -3.952 -1.072 1.826 1.00 97.50 77 GLN A O 1
ATOM 608 N N . TRP A 1 78 ? -2.340 0.488 2.049 1.00 96.75 78 TRP A N 1
ATOM 609 C CA . TRP A 1 78 ? -2.309 0.911 0.658 1.00 96.75 78 TRP A CA 1
ATOM 610 C C . TRP A 1 78 ? -0.906 0.715 0.099 1.00 96.75 78 TRP A C 1
ATOM 612 O O . TRP A 1 78 ? 0.063 1.186 0.690 1.00 96.75 78 TRP A O 1
ATOM 622 N N . TRP A 1 79 ? -0.809 0.013 -1.027 1.00 97.25 79 TRP A N 1
ATOM 623 C CA . TRP A 1 79 ? 0.431 -0.260 -1.743 1.00 97.25 79 TRP A CA 1
ATOM 624 C C . TRP A 1 79 ? 0.348 0.305 -3.154 1.00 97.25 79 TRP A C 1
ATOM 626 O O . TRP A 1 79 ? -0.630 0.066 -3.862 1.00 97.25 79 TRP A O 1
ATOM 636 N N . ILE A 1 80 ? 1.396 1.009 -3.571 1.00 94.25 80 ILE A N 1
ATOM 637 C CA . ILE A 1 80 ? 1.525 1.523 -4.935 1.00 94.25 80 ILE A CA 1
ATOM 638 C C . ILE A 1 80 ? 2.579 0.740 -5.704 1.00 94.25 80 ILE A C 1
ATOM 640 O O . ILE A 1 80 ? 3.619 0.394 -5.147 1.00 94.25 80 ILE A O 1
ATOM 644 N N . VAL A 1 81 ? 2.332 0.504 -6.989 1.00 93.38 81 VAL A N 1
ATOM 645 C CA . VAL A 1 81 ? 3.293 -0.075 -7.936 1.00 93.38 81 VAL A CA 1
ATOM 646 C C . VAL A 1 81 ? 3.343 0.803 -9.178 1.00 93.38 81 VAL A C 1
ATOM 648 O O . VAL A 1 81 ? 2.304 1.247 -9.664 1.00 93.38 81 VAL A O 1
ATOM 651 N N . TRP A 1 82 ? 4.540 1.041 -9.708 1.00 88.19 82 TRP A N 1
ATOM 652 C CA . TRP A 1 82 ? 4.720 1.690 -11.006 1.00 88.19 82 TRP A CA 1
ATOM 653 C C . TRP A 1 82 ? 5.126 0.649 -12.048 1.00 88.19 82 TRP A C 1
ATOM 655 O O . TRP A 1 82 ? 6.244 0.134 -12.001 1.00 88.19 82 TRP A O 1
ATOM 665 N N . ARG A 1 83 ? 4.223 0.331 -12.981 1.00 86.06 83 ARG A N 1
ATOM 666 C CA . ARG A 1 83 ? 4.440 -0.666 -14.042 1.00 86.06 83 ARG A CA 1
ATOM 667 C C . ARG A 1 83 ? 3.901 -0.133 -15.366 1.00 86.06 83 ARG A C 1
ATOM 669 O O . ARG A 1 83 ? 2.800 0.401 -15.395 1.00 86.06 83 ARG A O 1
ATOM 676 N N . ASP A 1 84 ? 4.667 -0.316 -16.443 1.00 83.06 84 ASP A N 1
ATOM 677 C CA . ASP A 1 84 ? 4.310 0.091 -17.814 1.00 83.06 84 ASP A CA 1
ATOM 678 C C . ASP A 1 84 ? 3.832 1.548 -17.915 1.00 83.06 84 ASP A C 1
ATOM 680 O O . ASP A 1 84 ? 2.827 1.847 -18.553 1.00 83.06 84 ASP A O 1
ATOM 684 N N . ASP A 1 85 ? 4.558 2.443 -17.239 1.00 74.25 85 ASP A N 1
ATOM 685 C CA . ASP A 1 85 ? 4.283 3.883 -17.156 1.00 74.25 85 ASP A CA 1
ATOM 686 C C . ASP A 1 85 ? 2.927 4.260 -16.529 1.00 74.25 85 ASP A C 1
ATOM 688 O O . ASP A 1 85 ? 2.484 5.400 -16.655 1.00 74.25 85 ASP A O 1
ATOM 692 N N . ILE A 1 86 ? 2.301 3.324 -15.807 1.00 81.94 86 ILE A N 1
ATOM 693 C CA . ILE A 1 86 ? 1.010 3.485 -15.131 1.00 81.94 86 ILE A CA 1
ATOM 694 C C . ILE A 1 86 ? 1.156 3.165 -13.634 1.00 81.94 86 ILE A C 1
ATOM 696 O O . ILE A 1 86 ? 1.947 2.304 -13.221 1.00 81.94 86 ILE A O 1
ATOM 700 N N . ARG A 1 87 ? 0.361 3.847 -12.795 1.00 86.25 87 ARG A N 1
ATOM 701 C CA . ARG A 1 87 ? 0.258 3.548 -11.357 1.00 86.25 87 ARG A CA 1
ATOM 702 C C . ARG A 1 87 ? -0.811 2.493 -11.092 1.00 86.25 87 ARG A C 1
ATOM 704 O O . ARG A 1 87 ? -1.969 2.666 -11.461 1.00 86.25 87 ARG A O 1
ATOM 711 N N . TRP A 1 88 ? -0.441 1.463 -10.344 1.00 91.50 88 TRP A N 1
ATOM 712 C CA . TRP A 1 88 ? -1.361 0.479 -9.786 1.00 91.50 88 TRP A CA 1
ATOM 713 C C . TRP A 1 88 ? -1.492 0.668 -8.278 1.00 91.50 88 TRP A C 1
ATOM 715 O O . TRP A 1 88 ? -0.488 0.771 -7.574 1.00 91.50 88 TRP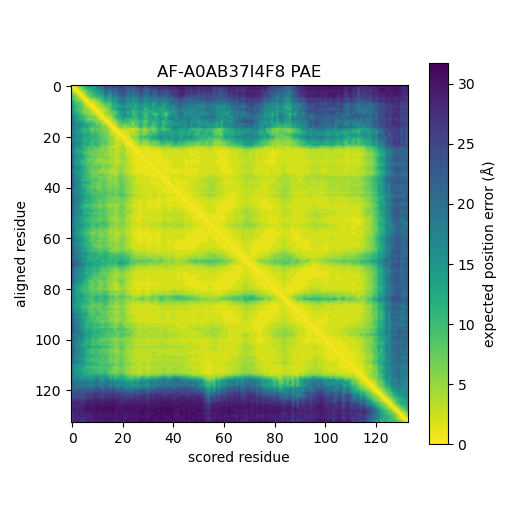 A O 1
ATOM 725 N N . ASP A 1 89 ? -2.733 0.680 -7.796 1.00 92.31 89 ASP A N 1
ATOM 726 C CA . ASP A 1 89 ? -3.084 0.885 -6.393 1.00 92.31 89 ASP A CA 1
ATOM 727 C C . ASP A 1 89 ? -3.697 -0.412 -5.828 1.00 92.31 89 ASP A C 1
ATOM 729 O O . ASP A 1 89 ? -4.723 -0.887 -6.315 1.00 92.31 89 ASP A O 1
ATOM 733 N N . PHE A 1 90 ? -3.083 -0.989 -4.792 1.00 95.31 90 PHE A N 1
ATOM 734 C CA . PHE A 1 90 ? -3.609 -2.139 -4.051 1.00 95.31 90 PHE A CA 1
ATOM 735 C C . PHE A 1 90 ? -4.043 -1.689 -2.662 1.00 95.31 90 PHE A C 1
ATOM 737 O O . PHE A 1 90 ? -3.231 -1.187 -1.885 1.00 95.31 90 PHE A O 1
ATOM 744 N N . GLU A 1 91 ? -5.310 -1.904 -2.326 1.00 95.62 91 GLU A N 1
ATOM 745 C CA . GLU A 1 91 ? -5.845 -1.613 -1.000 1.00 95.62 91 GLU A CA 1
ATOM 746 C C . GLU A 1 91 ? -6.317 -2.899 -0.321 1.00 95.62 91 GLU A C 1
ATOM 748 O O . GLU A 1 91 ? -7.069 -3.691 -0.890 1.00 95.62 91 GLU A O 1
ATOM 753 N N . LEU A 1 92 ? -5.877 -3.092 0.919 1.00 96.06 92 LEU A N 1
ATOM 754 C CA . LEU A 1 92 ? -6.301 -4.182 1.787 1.00 96.06 92 LEU A CA 1
ATOM 755 C C . LEU A 1 92 ? -6.888 -3.567 3.042 1.00 96.06 92 LEU A C 1
ATOM 757 O O . LEU A 1 92 ? -6.212 -2.780 3.695 1.00 96.06 92 LEU A O 1
ATOM 761 N N . CYS A 1 93 ? -8.100 -3.956 3.413 1.00 96.81 93 CYS A N 1
ATOM 762 C CA . CYS A 1 93 ? -8.716 -3.516 4.657 1.00 96.81 93 CYS A CA 1
ATOM 763 C C . CYS A 1 93 ? -9.243 -4.712 5.444 1.00 96.81 93 CYS A C 1
ATOM 765 O O . CYS A 1 93 ? -9.670 -5.721 4.879 1.00 96.81 93 CYS A O 1
ATOM 767 N N . SER A 1 94 ? -9.207 -4.592 6.766 1.00 97.75 94 SER A N 1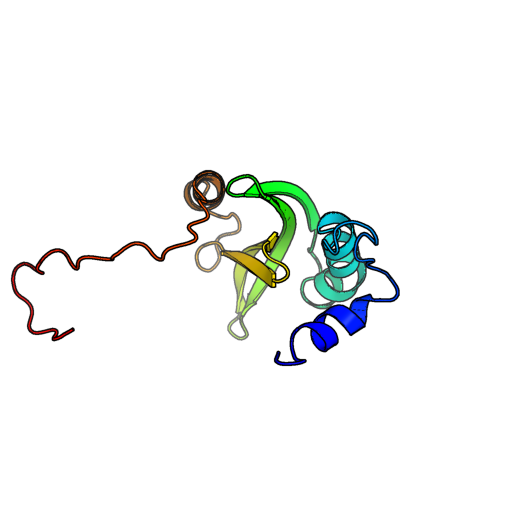
ATOM 768 C CA . SER A 1 94 ? -9.801 -5.554 7.681 1.00 97.75 94 SER A CA 1
ATOM 769 C C . SER A 1 94 ? -11.330 -5.575 7.564 1.00 97.75 94 SER A C 1
ATOM 771 O O . SER A 1 94 ? -11.962 -4.683 6.983 1.00 97.75 94 SER A O 1
ATOM 773 N N . ALA A 1 95 ? -11.943 -6.598 8.159 1.00 96.25 95 ALA A N 1
ATOM 774 C CA . ALA A 1 95 ? -13.381 -6.612 8.396 1.00 96.25 95 ALA A CA 1
ATOM 775 C C . ALA A 1 95 ? -13.819 -5.396 9.251 1.00 96.25 95 ALA A C 1
ATOM 777 O O . ALA A 1 95 ? -12.993 -4.830 9.971 1.00 96.25 95 ALA A O 1
ATOM 778 N N . PRO A 1 96 ? -15.107 -5.004 9.207 1.00 96.75 96 PRO A N 1
ATOM 779 C CA . PRO A 1 96 ? -15.659 -3.971 10.081 1.00 96.75 96 PRO A CA 1
ATOM 780 C C . PRO A 1 96 ? -15.244 -4.146 11.545 1.00 96.75 96 PRO A C 1
ATOM 782 O O . PRO A 1 96 ? -15.390 -5.227 12.113 1.00 96.75 96 PRO A O 1
ATOM 785 N N . ASP A 1 97 ? -14.717 -3.075 12.127 1.00 95.38 97 ASP A N 1
ATOM 786 C CA . ASP A 1 97 ? -14.268 -2.943 13.516 1.00 95.38 97 ASP A CA 1
ATOM 787 C C . ASP A 1 97 ? -13.134 -3.892 13.945 1.00 95.38 97 ASP A C 1
ATOM 789 O O . ASP A 1 97 ? -12.737 -3.911 15.113 1.00 95.38 97 ASP A O 1
ATOM 793 N N . ALA A 1 98 ? -12.539 -4.633 13.005 1.00 95.69 98 ALA A N 1
ATOM 794 C CA . ALA A 1 98 ? -11.323 -5.392 13.250 1.00 95.69 98 ALA A CA 1
ATOM 795 C C . ALA A 1 98 ? -10.096 -4.471 13.186 1.00 95.69 98 ALA A C 1
ATOM 797 O O . ALA A 1 98 ? -9.905 -3.723 12.225 1.00 95.69 98 ALA A O 1
ATOM 798 N N . SER A 1 99 ? -9.223 -4.567 14.188 1.00 93.31 99 SER A N 1
ATOM 799 C CA . SER A 1 99 ? -8.011 -3.744 14.309 1.00 93.31 99 SER A CA 1
ATOM 800 C C . SER A 1 99 ? -6.805 -4.276 13.532 1.00 93.31 99 SER A C 1
ATOM 802 O O . SER A 1 99 ? -5.767 -3.621 13.496 1.00 93.31 99 SER A O 1
ATOM 804 N N . VAL A 1 100 ? -6.915 -5.460 12.926 1.00 95.38 100 VAL A N 1
ATOM 805 C CA . VAL A 1 100 ? -5.823 -6.115 12.197 1.00 95.38 100 VAL A CA 1
ATOM 806 C C . VAL A 1 100 ? -6.363 -6.684 10.889 1.00 95.38 100 VAL A C 1
ATOM 808 O O . VAL A 1 100 ? -7.462 -7.242 10.850 1.00 95.38 100 VAL A O 1
ATOM 811 N N . ILE A 1 101 ? -5.596 -6.531 9.810 1.00 97.06 101 ILE A N 1
ATOM 812 C CA . ILE A 1 101 ? -5.893 -7.148 8.513 1.00 97.06 101 ILE A CA 1
ATOM 813 C C . ILE A 1 101 ? -5.613 -8.644 8.611 1.00 97.06 101 ILE A C 1
ATOM 815 O O . ILE A 1 101 ? -4.599 -9.061 9.171 1.00 97.06 101 ILE A O 1
ATOM 819 N N . ALA A 1 102 ? -6.510 -9.449 8.049 1.00 95.62 102 ALA A N 1
ATOM 820 C CA . ALA A 1 102 ? -6.365 -10.892 8.060 1.00 95.62 102 ALA A CA 1
ATOM 821 C C . ALA A 1 102 ? -5.042 -11.310 7.371 1.00 95.62 102 ALA A C 1
ATOM 823 O O . ALA A 1 102 ? -4.768 -10.838 6.261 1.00 95.62 102 ALA A O 1
ATOM 824 N N . PRO A 1 103 ? -4.197 -12.152 7.997 1.00 95.06 103 PRO A N 1
ATOM 825 C CA . PRO A 1 103 ? -2.891 -12.513 7.443 1.00 95.06 103 PRO A CA 1
ATOM 826 C C . PRO A 1 103 ? -2.960 -13.105 6.032 1.00 95.06 103 PRO A C 1
ATOM 828 O O . PRO A 1 103 ? -2.066 -12.865 5.227 1.00 95.06 103 PRO A O 1
ATOM 831 N N . GLU A 1 104 ? -4.029 -13.831 5.704 1.00 94.19 104 GLU A N 1
ATOM 832 C CA . GLU A 1 104 ? -4.269 -14.396 4.377 1.00 94.19 104 GLU A CA 1
ATOM 833 C C . GLU A 1 104 ? -4.438 -13.325 3.289 1.00 94.19 104 GLU A C 1
ATOM 835 O O . GLU A 1 104 ? -4.000 -13.532 2.160 1.00 94.19 104 GLU A O 1
ATOM 840 N N . LEU A 1 105 ? -4.999 -12.158 3.626 1.00 93.75 105 LEU A N 1
ATOM 841 C CA . LEU A 1 105 ? -5.110 -11.027 2.701 1.00 93.75 105 LEU A CA 1
ATOM 842 C C . LEU A 1 105 ? -3.745 -10.376 2.464 1.00 93.75 105 LEU A C 1
ATOM 844 O O . LEU A 1 105 ? -3.425 -10.004 1.338 1.00 93.75 105 LEU A O 1
ATOM 848 N N . ILE A 1 106 ? -2.915 -10.282 3.506 1.00 93.94 106 ILE A N 1
ATOM 849 C CA . ILE A 1 106 ? -1.537 -9.792 3.375 1.00 93.94 106 ILE A CA 1
ATOM 850 C C . ILE A 1 106 ? -0.705 -10.771 2.539 1.00 93.94 106 ILE A C 1
ATOM 852 O O . ILE A 1 106 ? 0.047 -10.338 1.669 1.00 93.94 106 ILE A O 1
ATOM 856 N N . ALA A 1 107 ? -0.861 -12.078 2.766 1.00 92.88 107 ALA A N 1
ATOM 857 C CA . ALA A 1 107 ? -0.172 -13.122 2.011 1.00 92.88 107 ALA A CA 1
ATOM 858 C C . ALA A 1 107 ? -0.625 -13.186 0.542 1.00 92.88 107 ALA A C 1
ATOM 860 O O . ALA A 1 107 ? 0.159 -13.560 -0.326 1.00 92.88 107 ALA A O 1
ATOM 861 N N . ALA A 1 108 ? -1.860 -12.779 0.227 1.00 93.38 108 ALA A N 1
ATOM 862 C CA . ALA A 1 108 ? -2.329 -12.705 -1.156 1.00 93.38 108 ALA A CA 1
ATOM 863 C C . ALA A 1 108 ? -1.491 -11.735 -2.012 1.00 93.38 108 ALA A C 1
ATOM 865 O O 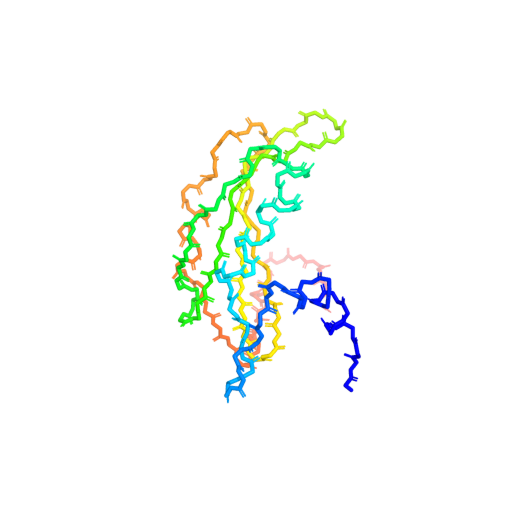. ALA A 1 108 ? -1.330 -11.974 -3.210 1.00 93.38 108 ALA A O 1
ATOM 866 N N . LEU A 1 109 ? -0.883 -10.700 -1.415 1.00 93.94 109 LEU A N 1
ATOM 867 C CA . LEU A 1 109 ? 0.050 -9.810 -2.120 1.00 93.94 109 LEU A CA 1
ATOM 868 C C . LEU A 1 109 ? 1.272 -10.549 -2.678 1.00 93.94 109 LEU A C 1
ATOM 870 O O . LEU A 1 109 ? 1.756 -10.201 -3.753 1.00 93.94 109 LEU A O 1
ATOM 874 N N . ASP A 1 110 ? 1.741 -11.597 -1.999 1.00 91.50 110 ASP A N 1
ATOM 875 C CA . ASP A 1 110 ? 2.873 -12.409 -2.464 1.00 91.50 110 ASP A CA 1
ATOM 876 C C . ASP A 1 110 ? 2.521 -13.283 -3.676 1.00 91.50 110 ASP A C 1
ATOM 878 O O . ASP A 1 110 ? 3.402 -13.838 -4.329 1.00 91.50 110 ASP A O 1
ATOM 882 N N . THR A 1 111 ? 1.231 -13.392 -4.001 1.00 93.00 111 THR A N 1
ATOM 883 C CA . THR A 1 111 ? 0.729 -14.163 -5.148 1.00 93.00 111 THR A CA 1
ATOM 884 C C . THR A 1 111 ? 0.426 -13.296 -6.368 1.00 93.00 111 THR A C 1
ATOM 886 O O . THR A 1 111 ? -0.005 -13.816 -7.400 1.00 93.00 111 THR A O 1
ATOM 889 N N . VAL A 1 112 ? 0.648 -11.979 -6.269 1.00 93.06 112 VAL A N 1
ATOM 890 C CA . VAL A 1 112 ? 0.444 -11.049 -7.383 1.00 93.06 112 VAL A CA 1
ATOM 891 C C . VAL A 1 112 ? 1.288 -11.493 -8.570 1.00 93.06 112 VAL A C 1
ATOM 893 O O . VAL A 1 112 ? 2.490 -11.724 -8.456 1.00 93.06 112 VAL A O 1
ATOM 896 N N . THR A 1 113 ? 0.641 -11.598 -9.725 1.00 91.19 113 THR A N 1
ATOM 897 C CA . THR A 1 113 ? 1.278 -11.895 -11.004 1.00 91.19 113 THR A CA 1
ATOM 898 C C . THR A 1 113 ? 0.762 -10.911 -12.040 1.00 91.19 113 THR A C 1
ATOM 900 O O . THR A 1 113 ? -0.442 -10.680 -12.149 1.00 91.19 113 THR A O 1
ATOM 903 N N . TRP A 1 114 ? 1.682 -10.308 -12.786 1.00 89.88 114 TRP A N 1
ATOM 904 C CA . TRP A 1 114 ? 1.345 -9.415 -13.886 1.00 89.88 114 TRP A CA 1
ATOM 905 C C . TRP A 1 114 ? 1.220 -10.220 -15.174 1.00 89.88 114 TRP A C 1
ATOM 907 O O . TRP A 1 114 ? 2.057 -11.075 -15.463 1.00 89.88 114 TRP A O 1
ATOM 917 N N . VAL A 1 115 ? 0.170 -9.954 -15.943 1.00 85.69 115 VAL A N 1
ATOM 918 C CA . VAL A 1 115 ? -0.117 -10.651 -17.199 1.00 85.69 115 VAL A CA 1
ATOM 919 C C . VAL A 1 115 ? -0.402 -9.627 -18.285 1.00 85.69 115 VAL A C 1
ATOM 921 O O . VAL A 1 115 ? -1.242 -8.749 -18.108 1.00 85.69 115 VAL A O 1
ATOM 924 N N . ASP A 1 116 ? 0.296 -9.737 -19.414 1.00 79.44 116 ASP A N 1
ATOM 925 C CA . ASP A 1 116 ? 0.122 -8.802 -20.537 1.00 79.44 116 ASP A CA 1
ATOM 926 C C . ASP A 1 116 ? -1.157 -9.102 -21.328 1.00 79.44 116 ASP A C 1
ATOM 928 O O . ASP A 1 116 ? -1.762 -8.222 -21.938 1.00 79.44 116 ASP A O 1
ATOM 932 N N . VAL A 1 117 ? -1.587 -10.365 -21.299 1.00 74.50 117 VAL A N 1
ATOM 933 C CA . VAL A 1 117 ? -2.858 -10.812 -21.861 1.00 74.50 117 VAL A CA 1
ATOM 934 C C . VAL A 1 117 ? -3.787 -11.127 -20.694 1.00 74.50 117 VAL A C 1
ATOM 936 O O . VAL A 1 117 ? -3.435 -11.981 -19.874 1.00 74.50 117 VAL A O 1
ATOM 939 N N . PRO A 1 118 ? -4.968 -10.485 -20.608 1.00 66.19 118 PRO A N 1
ATOM 940 C CA . PRO A 1 118 ? -5.949 -10.819 -19.590 1.00 66.19 118 PRO A CA 1
ATOM 941 C C . PRO A 1 118 ? -6.225 -12.324 -19.619 1.00 66.19 118 PRO A C 1
ATOM 943 O O . PRO A 1 118 ? -6.411 -12.887 -20.705 1.00 66.19 118 PRO A O 1
ATOM 946 N N . PRO A 1 119 ? -6.261 -13.000 -18.461 1.00 63.50 119 PRO A N 1
ATOM 947 C CA . PRO A 1 119 ? -6.590 -14.408 -18.440 1.00 63.50 119 PRO A CA 1
ATOM 948 C C . PRO A 1 119 ? -7.985 -14.567 -19.039 1.00 63.50 119 PRO A C 1
ATOM 950 O O . PRO A 1 119 ? -8.914 -13.827 -18.707 1.00 63.50 119 PRO A O 1
ATOM 953 N N . SER A 1 120 ? -8.148 -15.533 -19.941 1.00 62.78 120 SER A N 1
ATOM 954 C CA . SER A 1 120 ? -9.483 -15.903 -20.387 1.00 62.78 120 SER A CA 1
ATOM 955 C C . SER A 1 120 ? -10.201 -16.524 -19.192 1.00 62.78 120 SER A C 1
ATOM 957 O O . SER A 1 120 ? -10.007 -17.706 -18.895 1.00 62.78 120 SER A O 1
ATOM 959 N N . PHE A 1 121 ? -11.007 -15.734 -18.487 1.00 58.50 121 PHE A N 1
ATOM 960 C CA . PHE A 1 121 ? -11.942 -16.259 -17.508 1.00 58.50 121 PHE A CA 1
ATOM 961 C C . PHE A 1 121 ? -12.984 -17.055 -18.284 1.00 58.50 121 PHE A C 1
ATOM 963 O O . PHE A 1 121 ? -13.951 -16.516 -18.816 1.00 58.50 121 PHE A O 1
ATOM 970 N N . ARG A 1 122 ? -12.768 -18.364 -18.406 1.00 53.28 122 ARG A N 1
ATOM 971 C CA . ARG A 1 122 ? -13.877 -19.246 -18.734 1.00 53.28 122 ARG A CA 1
ATOM 972 C C . ARG A 1 122 ? -14.711 -19.306 -17.473 1.00 53.28 122 ARG A C 1
ATOM 974 O O . ARG A 1 122 ? -14.254 -19.850 -16.471 1.00 53.28 122 ARG A O 1
ATOM 981 N N . CYS A 1 123 ? -15.911 -18.735 -17.517 1.00 48.78 123 CYS A N 1
ATOM 982 C CA . CYS A 1 123 ? -16.938 -19.124 -16.571 1.00 48.78 123 CYS A CA 1
ATOM 983 C C . CYS A 1 123 ? -16.973 -20.653 -16.592 1.00 48.78 123 CYS A C 1
ATOM 985 O O . CYS A 1 123 ? -17.253 -21.257 -17.632 1.00 48.78 123 CYS A O 1
ATOM 987 N N . SER A 1 124 ? -16.633 -21.288 -15.470 1.00 53.34 124 SER A N 1
ATOM 988 C CA . SER A 1 124 ? -17.088 -22.653 -15.244 1.00 53.34 124 SER A CA 1
ATOM 989 C C . SER A 1 124 ? -18.589 -22.620 -15.513 1.00 53.34 124 SER A C 1
ATOM 991 O O . SER A 1 124 ? -19.232 -21.694 -15.005 1.00 53.34 124 SER A O 1
ATOM 993 N N . PRO A 1 125 ? -19.152 -23.526 -16.333 1.00 49.41 125 PRO A N 1
ATOM 994 C CA . PRO A 1 125 ? -20.593 -23.566 -16.495 1.00 49.41 125 PRO A CA 1
ATOM 995 C C . PRO A 1 125 ? -21.172 -23.635 -15.087 1.00 49.41 125 PRO A C 1
ATOM 997 O O . PRO A 1 125 ? -20.878 -24.575 -14.342 1.00 49.41 125 PRO A O 1
ATOM 1000 N N . ALA A 1 126 ? -21.895 -22.585 -14.690 1.00 51.88 126 ALA A N 1
ATOM 1001 C CA . ALA A 1 126 ? -22.647 -22.620 -13.457 1.00 51.88 126 ALA A CA 1
ATOM 1002 C C . ALA A 1 126 ? -23.488 -23.893 -13.550 1.00 51.88 126 ALA A C 1
ATOM 1004 O O . ALA A 1 126 ? -24.174 -24.111 -14.553 1.00 51.88 126 ALA A O 1
ATOM 1005 N N . LEU A 1 127 ? -23.376 -24.777 -12.559 1.00 51.66 127 LEU A N 1
ATOM 1006 C CA . LEU A 1 127 ? -24.351 -25.844 -12.406 1.00 51.66 127 LEU A CA 1
ATOM 1007 C C . LEU A 1 127 ? -25.684 -25.144 -12.140 1.00 51.66 127 LEU A C 1
ATOM 1009 O O . LEU A 1 127 ? -25.993 -24.819 -11.003 1.00 51.66 127 LEU A O 1
ATOM 1013 N N . SER A 1 128 ? -26.425 -24.872 -13.214 1.00 53.31 128 SER A N 1
ATOM 1014 C CA . SER A 1 128 ? -27.764 -24.296 -13.198 1.00 53.31 128 SER A CA 1
ATOM 1015 C C . SER A 1 128 ? -27.881 -22.952 -12.465 1.00 53.31 128 SER A C 1
ATOM 1017 O O . SER A 1 128 ? -28.302 -22.903 -11.311 1.00 53.31 128 SER A O 1
ATOM 1019 N N . SER A 1 129 ? -27.667 -21.841 -13.164 1.00 49.56 129 SER A N 1
ATOM 1020 C CA . SER A 1 129 ? -28.505 -20.659 -12.933 1.00 49.56 129 SER A CA 1
ATOM 1021 C C . SER A 1 129 ? -28.508 -19.746 -14.153 1.00 49.56 129 SER A C 1
ATOM 1023 O O . SER A 1 129 ? -27.477 -19.526 -14.785 1.00 49.56 129 SER A O 1
ATOM 1025 N N . ASP A 1 130 ? -29.705 -19.263 -14.481 1.00 49.53 130 ASP A N 1
ATOM 1026 C CA . ASP A 1 130 ? -30.084 -18.426 -15.623 1.00 49.53 130 ASP A CA 1
ATOM 1027 C C . ASP A 1 130 ? -29.453 -17.020 -15.599 1.00 49.53 130 ASP A C 1
ATOM 1029 O O . ASP A 1 130 ? -30.142 -16.002 -15.648 1.00 49.53 130 ASP A O 1
ATOM 1033 N N . ILE A 1 131 ? -28.128 -16.938 -15.504 1.00 48.78 131 ILE A N 1
ATOM 1034 C CA . ILE A 1 131 ? -27.383 -15.692 -15.661 1.00 48.78 131 ILE A CA 1
ATOM 1035 C C . ILE A 1 131 ? -26.682 -15.770 -17.013 1.00 48.78 131 ILE A C 1
ATOM 1037 O O . ILE A 1 131 ? -25.658 -16.433 -17.162 1.00 48.78 131 ILE A O 1
ATOM 1041 N N . ASN A 1 132 ? -27.274 -15.113 -18.012 1.00 40.69 132 ASN A N 1
ATOM 1042 C CA . ASN A 1 132 ? -26.602 -14.885 -19.286 1.00 40.69 132 ASN A CA 1
ATOM 1043 C C . ASN A 1 132 ? -25.358 -14.026 -19.049 1.00 40.69 132 ASN A C 1
ATOM 1045 O O . ASN A 1 132 ? -25.449 -12.954 -18.445 1.00 40.69 132 ASN A O 1
ATOM 1049 N N . CYS A 1 133 ? -24.225 -14.521 -19.539 1.00 50.00 133 CYS A N 1
ATOM 1050 C CA . CYS A 1 133 ? -23.053 -13.705 -19.825 1.00 50.00 133 CYS A CA 1
ATOM 1051 C C . CYS A 1 133 ? -23.365 -12.662 -20.906 1.00 50.00 133 CYS A C 1
ATOM 1053 O O . CYS A 1 133 ? -24.159 -12.981 -21.823 1.00 50.00 133 CYS A O 1
#